Protein AF-A0A2V9IQ74-F1 (afdb_monomer)

Nearest PDB structures (foldseek):
  2dr3-assembly1_D  TM=4.786E-01  e=1.743E+00  Pyrococcus horikoshii OT3
  2dr3-assembly1_C  TM=5.377E-01  e=3.093E+00  Pyrococcus horikoshii OT3
  2dir-assembly1_A  TM=2.827E-01  e=1.743E+00  Homo sapiens
  2zts-assembly1_C-2  TM=2.267E-01  e=1.268E+00  Pyrococcus horikoshii
  3h4r-assembly1_A  TM=2.337E-01  e=3.093E+00  Esch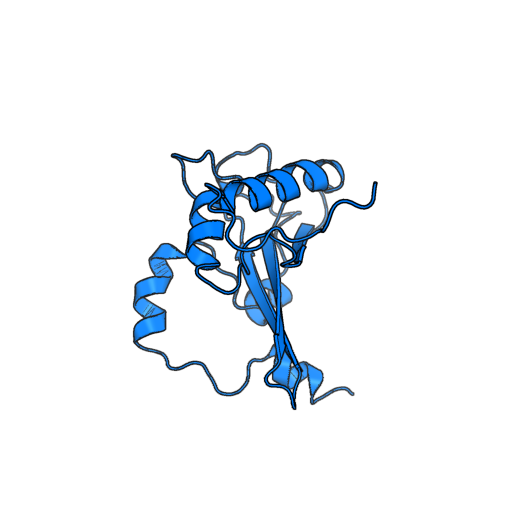erichia coli K-12

pLDDT: mean 78.67, std 19.48, range [34.78, 97.94]

Radius of gyration: 16.84 Å; Cα contacts (8 Å, |Δi|>4): 211; chains: 1; bounding box: 50×41×44 Å

Solvent-accessible surface area (backbone atoms only — not comparable to full-atom values): 8975 Å² total; per-residue (Å²): 137,86,79,72,95,70,69,86,90,70,89,70,97,74,60,69,24,57,54,53,42,50,52,49,66,68,50,51,86,72,54,50,73,77,40,59,27,76,47,76,47,70,63,80,52,101,58,67,44,88,63,61,43,58,57,35,48,34,42,20,32,64,28,72,94,66,63,8,47,49,75,37,76,90,45,20,37,37,10,28,44,31,46,31,47,76,50,70,82,89,84,55,79,44,83,47,66,48,32,38,38,30,90,56,27,39,86,46,2,33,61,55,66,68,61,37,60,59,46,65,46,34,75,52,62,76,73,47,60,73,53,60,79,74,49,76,80,72,94,67,49,70,57,59,50,52,70,72,62,60,130

Mean predicted aligned error: 11.18 Å

Sequence (151 aa):
MRQEKYLAFEGRAVAPWKAIQFAVDKAYKKFATDIPNLLIVADDLFLPLRYDTAIHAEEALYETRNNGCFIDARYANLGGVGVFWIENDGRQIWYEIRLFLNPHALRSTMLPDDIRLGFHGQENPSADRNSTRAAGYPAETPFQRWLREGV

Secondary structure (DSSP, 8-state):
----S--TT------HHHHHHHHHHHHHTT--SSS--EEEEES-SSS-TTTTHHHHHIIIII-GGGT-GGGSGGGTT--EEEEEEEEE-SS-EEEEEEEEE-TT--TTTSPPHHHHHHTT-BS-TTTGGGTTTTSPPPSS-HHHHHHHT--

Foldseek 3Di:
DDDDPDDPPDDDPDLLLVVVLVQLVVCQVVFDQQAAAEAEDEQPDPDRCVPVVLVSLCLNAPDPVNPHVLVDLSSQLYQWYKYWYWDDPPPDIDIAIAIEGRPNHDPSHHDDPCVCVQRVYDPHSVVCVVVPVPDDDPPAGSVNVCVVPPD

Structure (mmCIF, N/CA/C/O backbone):
data_AF-A0A2V9IQ74-F1
#
_entry.id   AF-A0A2V9IQ74-F1
#
loop_
_atom_site.group_PDB
_atom_site.id
_atom_site.type_symbol
_atom_site.label_atom_id
_atom_site.label_alt_id
_atom_site.label_comp_id
_atom_site.label_asym_id
_atom_site.label_entity_id
_atom_site.label_seq_id
_atom_site.pdbx_PDB_ins_code
_atom_site.Cartn_x
_atom_site.Cartn_y
_atom_site.Cartn_z
_atom_site.occupancy
_atom_site.B_iso_or_equiv
_atom_site.auth_seq_id
_atom_site.auth_comp_id
_atom_site.auth_asym_id
_atom_site.auth_atom_id
_atom_site.pdbx_PDB_model_num
ATOM 1 N N . MET A 1 1 ? 29.209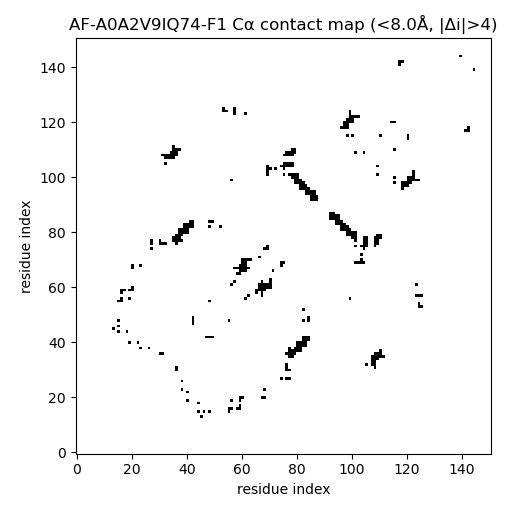 21.428 -9.234 1.00 37.78 1 MET A N 1
ATOM 2 C CA . MET A 1 1 ? 29.330 20.122 -9.919 1.00 37.78 1 MET A CA 1
ATOM 3 C C . MET A 1 1 ? 27.940 19.523 -10.037 1.00 37.78 1 MET A C 1
ATOM 5 O O . MET A 1 1 ? 27.232 19.493 -9.040 1.00 37.78 1 MET A O 1
ATOM 9 N N . ARG A 1 2 ? 27.519 19.143 -11.247 1.00 44.44 2 ARG A N 1
ATOM 10 C CA . ARG A 1 2 ? 26.218 18.516 -11.516 1.00 44.44 2 ARG A CA 1
ATOM 11 C C . ARG A 1 2 ? 26.437 17.007 -11.409 1.00 44.44 2 ARG A C 1
ATOM 13 O O . ARG A 1 2 ? 27.180 16.461 -12.212 1.00 44.44 2 ARG A O 1
ATOM 20 N N . GLN A 1 3 ? 25.896 16.372 -10.375 1.00 50.50 3 GLN A N 1
ATOM 21 C CA . GLN A 1 3 ? 25.993 14.923 -10.209 1.00 50.50 3 GLN A CA 1
ATOM 22 C C . GLN A 1 3 ? 24.992 14.271 -11.169 1.00 50.50 3 GLN A C 1
ATOM 24 O O . GLN A 1 3 ? 23.810 14.616 -11.152 1.00 50.50 3 GLN A O 1
ATOM 29 N N . GLU A 1 4 ? 25.465 13.399 -12.057 1.00 51.88 4 GLU A N 1
ATOM 30 C CA . GLU A 1 4 ? 24.591 12.656 -12.967 1.00 51.88 4 GLU A CA 1
ATOM 31 C C . GLU A 1 4 ? 23.684 11.722 -12.153 1.00 51.88 4 GLU A C 1
ATOM 33 O O . GLU A 1 4 ? 24.150 11.012 -11.263 1.00 51.88 4 GLU A O 1
ATOM 38 N N . LYS A 1 5 ? 22.370 11.747 -12.432 1.00 48.47 5 LYS A N 1
ATOM 39 C CA . LYS A 1 5 ? 21.358 10.958 -11.699 1.00 48.47 5 LYS A CA 1
ATOM 40 C C . LYS A 1 5 ? 21.572 9.442 -11.867 1.00 48.47 5 LYS A C 1
ATOM 42 O O . LYS A 1 5 ? 21.132 8.676 -11.016 1.00 48.47 5 LYS A O 1
ATOM 47 N N . TYR A 1 6 ? 22.266 9.024 -12.928 1.00 47.59 6 TYR A N 1
ATOM 48 C CA . TYR A 1 6 ? 22.490 7.625 -13.281 1.00 47.59 6 TYR A CA 1
ATOM 49 C C . TYR A 1 6 ? 23.963 7.407 -13.645 1.00 47.59 6 TYR A C 1
ATOM 51 O O . TYR A 1 6 ? 24.416 7.863 -14.691 1.00 47.59 6 TYR A O 1
ATOM 59 N N . LEU A 1 7 ? 24.708 6.710 -12.784 1.00 52.16 7 LEU A N 1
ATOM 60 C CA . LEU A 1 7 ? 26.028 6.177 -13.118 1.00 52.16 7 LEU A CA 1
ATOM 61 C C . LEU A 1 7 ? 25.831 4.906 -13.949 1.00 52.16 7 LEU A C 1
ATOM 63 O O . LEU A 1 7 ? 25.234 3.935 -13.480 1.00 52.16 7 LEU A O 1
ATOM 67 N N . ALA A 1 8 ? 26.306 4.909 -15.194 1.00 43.56 8 ALA A N 1
ATOM 68 C CA . ALA A 1 8 ? 26.301 3.706 -16.017 1.00 43.56 8 ALA A CA 1
ATOM 69 C C . ALA A 1 8 ? 27.138 2.603 -15.337 1.00 43.56 8 ALA A C 1
ATOM 71 O O . ALA A 1 8 ? 28.256 2.863 -14.896 1.00 43.56 8 ALA A O 1
ATOM 72 N N . PHE A 1 9 ? 26.602 1.378 -15.280 1.00 48.88 9 PHE A N 1
ATOM 73 C CA . PHE A 1 9 ? 27.260 0.175 -14.737 1.00 48.88 9 PHE A CA 1
ATOM 74 C C . PHE A 1 9 ? 27.542 0.159 -13.224 1.00 48.88 9 PHE A C 1
ATOM 76 O O . PHE A 1 9 ? 28.439 -0.548 -12.764 1.00 48.88 9 PHE A O 1
ATOM 83 N N . GLU A 1 10 ? 26.755 0.871 -12.418 1.00 47.56 10 GLU A N 1
ATOM 84 C CA . GLU A 1 10 ? 26.857 0.754 -10.963 1.00 47.56 10 GLU A CA 1
ATOM 85 C C . GLU A 1 10 ? 26.103 -0.485 -10.441 1.00 47.56 10 GLU A C 1
ATOM 87 O O . GLU A 1 10 ? 24.873 -0.525 -10.402 1.00 47.56 10 GLU A O 1
ATOM 92 N N . GLY A 1 11 ? 26.841 -1.514 -10.017 1.00 46.97 11 GLY A N 1
ATOM 93 C CA . GLY A 1 11 ? 26.283 -2.634 -9.259 1.00 46.97 11 GLY A CA 1
ATOM 94 C C . GLY A 1 11 ? 26.048 -2.220 -7.808 1.00 46.97 11 GLY A C 1
ATOM 95 O O . GLY A 1 11 ? 26.998 -2.119 -7.034 1.00 46.97 11 GLY A O 1
ATOM 96 N N . ARG A 1 12 ? 24.792 -1.979 -7.423 1.00 54.25 12 ARG A N 1
ATOM 97 C CA . ARG A 1 12 ? 24.409 -1.705 -6.030 1.00 54.25 12 ARG A CA 1
ATOM 98 C C . ARG A 1 12 ? 23.621 -2.873 -5.457 1.00 54.25 12 ARG A C 1
ATOM 100 O O . ARG A 1 12 ? 22.683 -3.356 -6.085 1.00 54.25 12 ARG A O 1
ATOM 107 N N . ALA A 1 13 ? 23.948 -3.266 -4.228 1.00 52.69 13 ALA A N 1
ATOM 108 C CA . ALA A 1 13 ? 23.039 -4.064 -3.415 1.00 52.69 13 ALA A CA 1
ATOM 109 C C . ALA A 1 13 ? 21.853 -3.170 -3.029 1.00 52.69 13 ALA A C 1
ATOM 111 O O . ALA A 1 13 ? 21.920 -2.389 -2.080 1.00 52.69 13 ALA A O 1
ATOM 112 N N . VAL A 1 14 ? 20.794 -3.225 -3.827 1.00 60.97 14 VAL A N 1
ATOM 113 C CA . VAL A 1 14 ? 19.538 -2.534 -3.553 1.00 60.97 14 VAL A CA 1
ATOM 114 C C . VAL A 1 14 ? 18.614 -3.472 -2.790 1.00 60.97 14 VAL A C 1
ATOM 116 O O . VAL A 1 14 ? 18.540 -4.661 -3.081 1.00 60.97 14 VAL A O 1
ATOM 119 N N . ALA A 1 15 ? 17.914 -2.929 -1.797 1.00 71.94 15 ALA A N 1
ATOM 120 C CA . ALA A 1 15 ? 16.881 -3.629 -1.043 1.00 71.94 15 ALA A CA 1
ATOM 121 C C . ALA A 1 15 ? 15.540 -2.926 -1.307 1.00 71.94 15 ALA A C 1
ATOM 123 O O . ALA A 1 15 ? 15.159 -2.056 -0.519 1.00 71.94 15 ALA A O 1
ATOM 124 N N . PRO A 1 16 ? 14.846 -3.226 -2.424 1.00 78.44 16 PRO A N 1
ATOM 125 C CA . PRO A 1 16 ? 13.603 -2.543 -2.791 1.00 78.44 16 PRO A CA 1
ATOM 126 C C . PRO A 1 16 ? 12.531 -2.631 -1.698 1.00 78.44 16 PRO A C 1
ATOM 128 O O . PRO A 1 16 ? 11.826 -1.656 -1.444 1.00 78.44 16 PRO A O 1
ATOM 131 N N . TRP A 1 17 ? 12.493 -3.743 -0.958 1.00 85.75 17 TRP A N 1
ATOM 132 C CA . TRP A 1 17 ? 11.614 -3.915 0.196 1.00 85.75 17 TRP A CA 1
ATOM 133 C C . TRP A 1 17 ? 11.827 -2.849 1.288 1.00 85.75 17 TRP A C 1
ATOM 135 O O . TRP A 1 17 ? 10.859 -2.331 1.843 1.00 85.75 17 TRP A O 1
ATOM 145 N N . LYS A 1 18 ? 13.074 -2.420 1.544 1.00 88.69 18 LYS A N 1
ATOM 146 C CA . LYS A 1 18 ? 13.368 -1.344 2.512 1.00 88.69 18 LYS A CA 1
ATOM 147 C C . LYS A 1 18 ? 12.816 0.003 2.067 1.00 88.69 18 LYS A C 1
ATOM 149 O O . LYS A 1 18 ? 12.465 0.824 2.908 1.00 88.69 18 LYS A O 1
ATOM 154 N N . ALA A 1 19 ? 12.756 0.258 0.761 1.00 86.31 19 ALA A N 1
ATOM 155 C CA . ALA A 1 19 ? 12.193 1.500 0.246 1.00 86.31 19 ALA A CA 1
ATOM 156 C C . ALA A 1 19 ? 10.672 1.551 0.452 1.00 86.31 19 ALA A C 1
ATOM 158 O O . ALA A 1 19 ? 10.148 2.600 0.827 1.00 86.31 19 ALA A O 1
ATOM 159 N N . ILE A 1 20 ? 9.983 0.414 0.290 1.00 90.19 20 ILE A N 1
ATOM 160 C CA . ILE A 1 20 ? 8.558 0.283 0.625 1.00 90.19 20 ILE A CA 1
ATOM 161 C C . ILE A 1 20 ? 8.349 0.533 2.124 1.00 90.19 20 ILE A C 1
ATOM 163 O O . ILE A 1 20 ? 7.536 1.381 2.486 1.00 90.19 20 ILE A O 1
ATOM 167 N N . GLN A 1 21 ? 9.127 -0.118 2.996 1.00 93.69 21 GLN A N 1
ATOM 168 C CA . GLN A 1 21 ? 9.047 0.100 4.448 1.00 93.69 21 GLN A CA 1
ATOM 169 C C . GLN A 1 21 ? 9.303 1.562 4.833 1.00 93.69 21 GLN A C 1
ATOM 171 O O . GLN A 1 21 ? 8.548 2.148 5.605 1.00 93.69 21 GLN A O 1
ATOM 176 N N . PHE A 1 22 ? 10.314 2.195 4.234 1.00 91.62 22 PHE A N 1
ATOM 177 C CA . PHE A 1 22 ? 10.596 3.613 4.449 1.00 91.62 22 PHE A CA 1
ATOM 178 C C . PHE A 1 22 ? 9.424 4.512 4.029 1.00 91.62 22 PHE A C 1
ATOM 180 O O . PHE A 1 22 ? 9.096 5.477 4.726 1.00 91.62 22 PHE A O 1
ATOM 187 N N . ALA A 1 23 ? 8.783 4.215 2.895 1.00 92.12 23 ALA A N 1
ATOM 188 C CA . ALA A 1 23 ? 7.607 4.949 2.442 1.00 92.12 23 ALA A CA 1
ATOM 189 C C . ALA A 1 23 ? 6.440 4.796 3.429 1.00 92.12 23 ALA A C 1
ATOM 191 O O . ALA A 1 23 ? 5.811 5.800 3.775 1.00 92.12 23 ALA A O 1
ATOM 192 N N . VAL A 1 24 ? 6.207 3.575 3.927 1.00 95.19 24 VAL A N 1
ATOM 193 C CA . VAL A 1 24 ? 5.214 3.291 4.971 1.00 95.19 24 VAL A CA 1
ATOM 194 C C . VAL A 1 24 ? 5.509 4.117 6.220 1.00 95.19 24 VAL A C 1
ATOM 196 O O . VAL A 1 24 ? 4.665 4.916 6.616 1.00 95.19 24 VAL A O 1
ATOM 199 N N . ASP A 1 25 ? 6.715 4.030 6.781 1.00 94.94 25 ASP A N 1
ATOM 200 C CA . ASP A 1 25 ? 7.115 4.766 7.989 1.00 94.94 25 ASP A CA 1
ATOM 201 C C . ASP A 1 25 ? 6.927 6.277 7.865 1.00 94.94 25 ASP A C 1
ATOM 203 O O . ASP A 1 25 ? 6.444 6.957 8.780 1.00 94.94 25 ASP A O 1
ATOM 207 N N . LYS A 1 26 ? 7.314 6.828 6.714 1.00 93.69 26 LYS A N 1
ATOM 208 C CA . LYS A 1 26 ? 7.217 8.261 6.447 1.00 93.69 26 LYS A CA 1
ATOM 209 C C . LYS A 1 26 ? 5.764 8.716 6.323 1.00 93.69 26 LYS A C 1
ATOM 211 O O . LYS A 1 26 ? 5.428 9.803 6.799 1.00 93.69 26 LYS A O 1
ATOM 216 N N . ALA A 1 27 ? 4.922 7.922 5.665 1.00 94.44 27 ALA A N 1
ATOM 217 C CA . ALA A 1 27 ? 3.512 8.233 5.471 1.00 94.44 27 ALA A CA 1
ATOM 218 C C . ALA A 1 27 ? 2.686 8.005 6.741 1.00 94.44 27 ALA A C 1
ATOM 220 O O . ALA A 1 27 ? 1.748 8.760 6.990 1.00 94.44 27 ALA A O 1
ATOM 221 N N . TYR A 1 28 ? 3.072 7.032 7.571 1.00 95.88 28 TYR A N 1
ATOM 222 C CA . TYR A 1 28 ? 2.248 6.525 8.665 1.00 95.88 28 TYR A CA 1
ATOM 223 C C . TYR A 1 28 ? 1.777 7.600 9.644 1.00 95.88 28 TYR A C 1
ATOM 225 O O . TYR A 1 28 ? 0.634 7.596 10.089 1.00 95.88 28 TYR A O 1
ATOM 233 N N . LYS A 1 29 ? 2.630 8.593 9.913 1.00 93.62 29 LYS A N 1
ATOM 234 C CA . LYS A 1 29 ? 2.335 9.723 10.811 1.00 93.62 29 LYS A CA 1
ATOM 235 C C . LYS A 1 29 ? 1.143 10.583 10.368 1.00 93.62 29 LYS A C 1
ATOM 237 O O . LYS A 1 29 ? 0.720 11.451 11.122 1.00 93.62 29 LYS A O 1
ATOM 242 N N . LYS A 1 30 ? 0.657 10.396 9.140 1.00 94.00 30 LYS A N 1
ATOM 243 C CA . LYS A 1 30 ? -0.462 11.137 8.552 1.00 94.00 30 LYS A CA 1
ATOM 244 C C . LYS A 1 30 ? -1.768 10.346 8.555 1.00 94.00 30 LYS A C 1
ATOM 246 O O . LYS A 1 30 ? -2.797 10.926 8.230 1.00 94.00 30 LYS A O 1
ATOM 251 N N . PHE A 1 31 ? -1.731 9.051 8.870 1.00 96.31 31 PHE A N 1
ATOM 252 C CA . PHE A 1 31 ? -2.920 8.208 8.841 1.00 96.31 31 PHE A CA 1
ATOM 253 C C . PHE A 1 31 ? -3.750 8.399 10.101 1.00 96.31 31 PHE A C 1
ATOM 255 O O . PHE A 1 31 ? -3.251 8.298 11.225 1.00 96.31 31 PHE A O 1
ATOM 262 N N . ALA A 1 32 ? -5.029 8.677 9.886 1.00 94.19 32 ALA A N 1
ATOM 263 C CA . ALA A 1 32 ? -6.007 8.779 10.950 1.00 94.19 32 ALA A CA 1
ATOM 264 C C . ALA A 1 32 ? -6.496 7.381 11.365 1.00 94.19 32 ALA A C 1
ATOM 266 O O . ALA A 1 32 ? -6.313 6.400 10.649 1.00 94.19 32 ALA A O 1
ATOM 267 N N . THR A 1 33 ? -7.074 7.268 12.557 1.00 95.69 33 THR A N 1
ATOM 268 C CA . THR A 1 33 ? -7.477 5.971 13.142 1.00 95.69 33 THR A CA 1
ATOM 269 C C . THR A 1 33 ? -8.925 5.596 12.825 1.00 95.69 33 THR A C 1
ATOM 271 O O . THR A 1 33 ? -9.350 4.474 13.094 1.00 95.69 33 THR A O 1
ATOM 274 N N . ASP A 1 34 ? -9.693 6.522 12.260 1.00 95.88 34 ASP A N 1
ATOM 275 C CA . ASP A 1 34 ? -11.147 6.470 12.121 1.00 95.88 34 ASP A CA 1
ATOM 276 C C . ASP A 1 34 ? -11.632 6.479 10.663 1.00 95.88 34 ASP A C 1
ATOM 278 O O . ASP A 1 34 ? -12.836 6.415 10.424 1.00 95.88 34 ASP A O 1
ATOM 282 N N . ILE A 1 35 ? -10.709 6.513 9.699 1.00 96.19 35 ILE A N 1
ATOM 283 C CA . ILE A 1 35 ? -11.012 6.475 8.265 1.00 96.19 35 ILE A CA 1
ATOM 284 C C . ILE A 1 35 ? -10.137 5.448 7.538 1.00 96.19 35 ILE A C 1
ATOM 286 O O . ILE A 1 35 ? -9.004 5.204 7.967 1.00 96.19 35 ILE A O 1
ATOM 290 N N . PRO A 1 36 ? -10.609 4.886 6.409 1.00 97.88 36 PRO A N 1
ATOM 291 C CA . PRO A 1 36 ? -9.791 4.044 5.547 1.00 97.88 36 PRO A CA 1
ATOM 292 C C . PRO A 1 36 ? -8.514 4.752 5.090 1.00 97.88 36 PRO A C 1
ATOM 294 O O . PRO A 1 36 ? -8.572 5.869 4.574 1.00 97.88 36 PRO A O 1
ATOM 297 N N . ASN A 1 37 ? -7.361 4.088 5.223 1.00 97.75 37 ASN A N 1
ATOM 298 C CA . ASN A 1 37 ? -6.081 4.632 4.761 1.00 97.75 37 ASN A CA 1
ATOM 299 C C . ASN A 1 37 ? -5.435 3.715 3.723 1.00 97.75 37 ASN A C 1
ATOM 301 O O . ASN A 1 37 ? -5.204 2.532 3.978 1.00 97.75 37 ASN A O 1
ATOM 305 N N . LEU A 1 38 ? -5.075 4.298 2.582 1.00 97.06 38 LEU A N 1
ATOM 306 C CA . LEU A 1 38 ? -4.336 3.656 1.499 1.00 97.06 38 LEU A CA 1
ATOM 307 C C . LEU A 1 38 ? -3.044 4.433 1.245 1.00 97.06 38 LEU A C 1
ATOM 309 O O . LE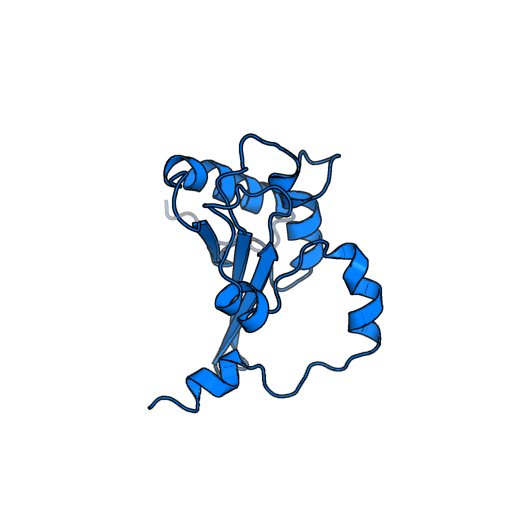U A 1 38 ? -3.078 5.645 1.030 1.00 97.06 38 LEU A O 1
ATOM 313 N N . LEU A 1 39 ? -1.909 3.736 1.226 1.00 96.31 39 LEU A N 1
ATOM 314 C CA . LEU A 1 39 ? -0.651 4.298 0.741 1.00 96.31 39 LEU A CA 1
ATOM 315 C C . LEU A 1 39 ? -0.426 3.878 -0.708 1.00 96.31 39 LEU A C 1
ATOM 317 O O . LEU A 1 39 ? -0.359 2.687 -0.980 1.00 96.31 39 LEU A O 1
ATOM 321 N N . ILE A 1 40 ? -0.225 4.833 -1.616 1.00 93.31 40 ILE A N 1
ATOM 322 C CA . ILE A 1 40 ? 0.244 4.543 -2.975 1.00 93.31 40 ILE A CA 1
ATOM 323 C C . ILE A 1 40 ? 1.738 4.850 -3.073 1.00 93.31 40 ILE A C 1
ATOM 325 O O . ILE A 1 40 ? 2.160 5.992 -2.882 1.00 93.31 40 ILE A O 1
ATOM 329 N N . VAL A 1 41 ? 2.535 3.830 -3.379 1.00 89.19 41 VAL A N 1
ATOM 330 C CA . VAL A 1 41 ? 3.953 3.951 -3.720 1.00 89.19 41 VAL A CA 1
ATOM 331 C C . VAL A 1 41 ? 4.054 4.008 -5.239 1.00 89.19 41 VAL A C 1
ATOM 333 O O . VAL A 1 41 ? 3.832 3.008 -5.918 1.00 89.19 41 VAL A O 1
ATOM 336 N N . ALA A 1 42 ? 4.365 5.188 -5.771 1.00 83.75 42 ALA A N 1
ATOM 337 C CA . ALA A 1 42 ? 4.697 5.338 -7.181 1.00 83.75 42 ALA A CA 1
ATOM 338 C C . ALA A 1 42 ? 6.119 4.813 -7.424 1.00 83.75 42 ALA A C 1
ATOM 340 O O . ALA A 1 42 ? 7.055 5.207 -6.722 1.00 83.75 42 ALA A O 1
ATOM 341 N N . ASP A 1 43 ? 6.263 3.920 -8.397 1.00 67.25 43 ASP A N 1
ATOM 342 C CA . ASP A 1 43 ? 7.523 3.290 -8.778 1.00 67.25 43 ASP A CA 1
ATOM 343 C C . ASP A 1 43 ? 8.483 4.295 -9.450 1.00 67.25 43 ASP A C 1
ATOM 345 O O . ASP A 1 43 ? 8.553 4.408 -10.669 1.00 67.25 43 ASP A O 1
ATOM 349 N N . ASP A 1 44 ? 9.206 5.065 -8.632 1.00 61.44 44 ASP A N 1
ATOM 350 C CA . ASP A 1 44 ? 10.439 5.792 -9.001 1.00 61.44 44 ASP A CA 1
ATOM 351 C C . ASP A 1 44 ? 11.640 5.193 -8.240 1.00 61.44 44 ASP A C 1
ATOM 353 O O . ASP A 1 44 ? 12.580 5.888 -7.842 1.00 61.44 44 ASP A O 1
ATOM 357 N N . LEU A 1 45 ? 11.580 3.888 -7.935 1.00 56.19 45 LEU A N 1
ATOM 358 C CA . LEU A 1 45 ? 12.671 3.193 -7.261 1.00 56.19 45 LEU A CA 1
ATOM 359 C C . LEU A 1 45 ? 13.794 2.858 -8.252 1.00 56.19 45 LEU A C 1
ATOM 361 O O . LEU A 1 45 ? 13.598 2.727 -9.455 1.00 56.19 45 LEU A O 1
ATOM 365 N N . PHE A 1 46 ? 15.017 2.726 -7.727 1.00 51.12 46 PHE A N 1
ATOM 366 C CA . PHE A 1 46 ? 16.237 2.513 -8.522 1.00 51.12 46 PHE A CA 1
ATOM 367 C C . PHE A 1 46 ? 16.195 1.234 -9.387 1.00 51.12 46 PHE A C 1
ATOM 369 O O . PHE A 1 46 ? 16.931 1.129 -10.365 1.00 51.12 46 PHE A O 1
ATOM 376 N N . LEU A 1 47 ? 15.326 0.281 -9.036 1.00 56.19 47 LEU A N 1
ATOM 377 C CA . LEU A 1 47 ? 14.883 -0.813 -9.894 1.00 56.19 47 LEU A CA 1
ATOM 378 C C . LEU A 1 47 ? 13.375 -0.656 -10.115 1.00 56.19 47 LEU A C 1
ATOM 380 O O . LEU A 1 47 ? 12.674 -0.482 -9.117 1.00 56.19 47 LEU A O 1
ATOM 384 N N . PRO A 1 48 ? 12.883 -0.768 -11.362 1.00 58.16 48 PRO A N 1
ATOM 385 C CA . PRO A 1 48 ? 11.453 -0.792 -11.634 1.00 58.16 48 PRO A CA 1
ATOM 386 C C . PRO A 1 48 ? 10.789 -1.919 -10.835 1.00 58.16 48 PRO A C 1
ATOM 388 O O . PRO A 1 48 ? 11.035 -3.098 -11.107 1.00 58.16 48 PRO A O 1
ATOM 391 N N . LEU A 1 49 ? 9.943 -1.566 -9.870 1.00 59.53 49 LEU A N 1
ATOM 392 C CA . LEU A 1 49 ? 9.141 -2.496 -9.081 1.00 59.53 49 LEU A CA 1
ATOM 393 C C . LEU A 1 49 ? 8.223 -3.356 -9.939 1.00 59.53 49 LEU A C 1
ATOM 395 O O . LEU A 1 49 ? 7.749 -4.367 -9.434 1.00 59.53 49 LEU A O 1
ATOM 399 N N . ARG A 1 50 ? 7.977 -3.016 -11.213 1.00 62.03 50 ARG A N 1
ATOM 400 C CA . ARG A 1 50 ? 7.268 -3.901 -12.159 1.00 62.03 50 ARG A CA 1
ATOM 401 C C . ARG A 1 50 ? 7.869 -5.312 -12.232 1.00 62.03 50 ARG A C 1
ATOM 403 O O . ARG A 1 50 ? 7.146 -6.277 -12.471 1.00 62.03 50 ARG A O 1
ATOM 410 N N . TYR A 1 51 ? 9.179 -5.445 -12.011 1.00 64.62 51 TYR A N 1
ATOM 411 C CA . TYR A 1 51 ? 9.836 -6.740 -11.872 1.00 64.62 51 TYR A CA 1
ATOM 412 C C . TYR A 1 51 ? 9.782 -7.150 -10.402 1.00 64.62 51 TYR A C 1
ATOM 414 O O . TYR A 1 51 ? 10.226 -6.412 -9.529 1.00 64.62 51 TYR A O 1
ATOM 422 N N . ASP A 1 52 ? 9.192 -8.314 -10.128 1.00 71.75 52 ASP A N 1
ATOM 423 C CA . ASP A 1 52 ? 9.134 -8.895 -8.785 1.00 71.75 52 ASP A CA 1
ATOM 424 C C . ASP A 1 52 ? 8.404 -8.046 -7.720 1.00 71.75 52 ASP A C 1
ATOM 426 O O . ASP A 1 52 ? 8.624 -8.231 -6.523 1.00 71.75 52 ASP A O 1
ATOM 430 N N . THR A 1 53 ? 7.445 -7.190 -8.122 1.00 76.69 53 THR A N 1
ATOM 431 C CA . THR A 1 53 ? 6.622 -6.363 -7.205 1.00 76.69 53 THR A CA 1
ATOM 432 C C . THR A 1 53 ? 6.071 -7.165 -6.035 1.00 76.69 53 THR A C 1
ATOM 434 O O . THR A 1 53 ? 6.087 -6.714 -4.896 1.00 76.69 53 THR A O 1
ATOM 437 N N . ALA A 1 54 ? 5.573 -8.369 -6.329 1.00 81.81 54 ALA A N 1
ATOM 438 C CA . ALA A 1 54 ? 4.987 -9.253 -5.334 1.00 81.81 54 ALA A CA 1
ATOM 439 C C . ALA A 1 54 ? 6.031 -9.748 -4.326 1.00 81.81 54 ALA A C 1
ATOM 441 O O . ALA A 1 54 ? 5.721 -9.820 -3.147 1.00 81.81 54 ALA A O 1
ATOM 442 N N . ILE A 1 55 ? 7.260 -10.040 -4.767 1.00 84.69 55 ILE A N 1
ATOM 443 C CA . ILE A 1 55 ? 8.348 -10.484 -3.886 1.00 84.69 55 ILE A CA 1
ATOM 444 C C . ILE A 1 55 ? 8.754 -9.336 -2.965 1.00 84.69 55 ILE A C 1
ATOM 446 O O . ILE 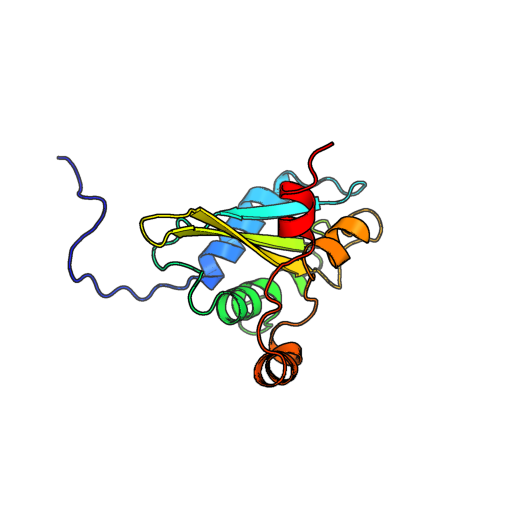A 1 55 ? 8.794 -9.506 -1.753 1.00 84.69 55 ILE A O 1
ATOM 450 N N . HIS A 1 56 ? 8.983 -8.146 -3.518 1.00 86.62 56 HIS A N 1
ATOM 451 C CA . HIS A 1 56 ? 9.408 -6.998 -2.719 1.00 86.62 56 HIS A CA 1
ATOM 452 C C . HIS A 1 56 ? 8.322 -6.505 -1.760 1.00 86.62 56 HIS A C 1
ATOM 454 O O . HIS A 1 56 ? 8.631 -6.121 -0.634 1.00 86.62 56 HIS A O 1
ATOM 460 N N . ALA A 1 57 ? 7.055 -6.531 -2.179 1.00 89.44 57 ALA A N 1
ATOM 461 C CA . ALA A 1 57 ? 5.931 -6.243 -1.298 1.00 89.44 57 ALA A CA 1
ATOM 462 C C . ALA A 1 57 ? 5.774 -7.320 -0.216 1.00 89.44 57 ALA A C 1
ATOM 464 O O . ALA A 1 57 ? 5.515 -6.985 0.935 1.00 89.44 57 ALA A O 1
ATOM 465 N N . GLU A 1 58 ? 5.979 -8.595 -0.548 1.00 90.62 58 GLU A N 1
ATOM 466 C CA . GLU A 1 58 ? 5.958 -9.689 0.424 1.00 90.62 58 GLU A CA 1
ATOM 467 C C . GLU A 1 58 ? 7.025 -9.510 1.510 1.00 90.62 58 GLU A C 1
ATOM 469 O O . GLU A 1 58 ? 6.692 -9.485 2.697 1.00 90.62 58 GLU A O 1
ATOM 474 N N . GLU A 1 59 ? 8.276 -9.286 1.104 1.00 91.06 59 GLU A N 1
ATOM 475 C CA . GLU A 1 59 ? 9.402 -9.008 2.002 1.00 91.06 59 GLU A CA 1
ATOM 476 C C . GLU A 1 59 ? 9.139 -7.769 2.875 1.00 91.06 59 GLU A C 1
ATOM 478 O O . GLU A 1 59 ? 9.404 -7.775 4.076 1.00 91.06 59 GLU A O 1
ATOM 483 N N . ALA A 1 60 ? 8.597 -6.697 2.287 1.00 92.62 60 ALA A N 1
ATOM 484 C CA . ALA A 1 60 ? 8.394 -5.425 2.977 1.00 92.62 60 ALA A CA 1
ATOM 485 C C . ALA A 1 60 ? 7.204 -5.419 3.939 1.00 92.62 60 ALA A C 1
ATOM 487 O O . ALA A 1 60 ? 7.252 -4.733 4.962 1.00 92.62 60 ALA A O 1
ATOM 488 N N . LEU A 1 61 ? 6.117 -6.106 3.584 1.00 94.81 61 LEU A N 1
ATOM 489 C CA . LEU A 1 61 ? 4.820 -5.960 4.244 1.00 94.81 61 LEU A CA 1
ATOM 490 C C . LEU A 1 61 ? 4.470 -7.172 5.107 1.00 94.81 61 LEU A C 1
ATOM 492 O O . LEU A 1 61 ? 3.930 -6.981 6.191 1.00 94.81 61 LEU A O 1
ATOM 496 N N . TYR A 1 62 ? 4.802 -8.392 4.685 1.00 94.31 62 TYR A N 1
ATOM 497 C CA . TYR A 1 62 ? 4.274 -9.613 5.308 1.00 94.31 62 TYR A CA 1
ATOM 498 C C . TYR A 1 62 ? 5.345 -10.482 5.980 1.00 94.31 62 TYR A C 1
ATOM 500 O O . TYR A 1 62 ? 5.028 -11.267 6.873 1.00 94.31 62 TYR A O 1
ATOM 508 N N . GLU A 1 63 ? 6.615 -10.372 5.585 1.00 91.88 63 GLU A N 1
ATOM 509 C CA . GLU A 1 63 ? 7.650 -11.297 6.048 1.00 91.88 63 GLU A CA 1
ATOM 510 C C . GLU A 1 63 ? 8.202 -10.962 7.445 1.00 91.88 63 GLU A C 1
ATOM 512 O O . GLU A 1 63 ? 8.712 -9.872 7.708 1.00 91.88 63 GLU A O 1
ATOM 517 N N . THR A 1 64 ? 8.217 -11.9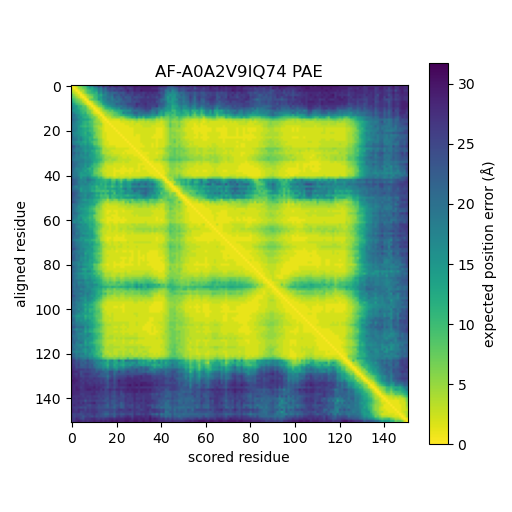50 8.346 1.00 90.31 64 THR A N 1
ATOM 518 C CA . THR A 1 64 ? 8.770 -11.788 9.703 1.00 90.31 64 THR A CA 1
ATOM 519 C C . THR A 1 64 ? 10.267 -11.500 9.724 1.00 90.31 64 THR A C 1
ATOM 521 O O . THR A 1 64 ? 10.721 -10.692 10.528 1.00 90.31 64 THR A O 1
ATOM 524 N N . ARG A 1 65 ? 11.048 -12.118 8.831 1.00 90.00 65 ARG A N 1
ATOM 525 C CA . ARG A 1 65 ? 12.514 -11.954 8.793 1.00 90.00 65 ARG A CA 1
ATOM 526 C C . ARG A 1 65 ? 12.940 -10.512 8.529 1.00 90.00 65 ARG A C 1
ATOM 528 O O . ARG A 1 65 ? 13.969 -10.081 9.040 1.00 90.00 65 ARG A O 1
ATOM 535 N N . ASN A 1 66 ? 12.132 -9.786 7.763 1.00 89.62 66 ASN A N 1
ATOM 536 C CA . ASN A 1 66 ? 12.386 -8.410 7.364 1.00 89.62 66 ASN A CA 1
ATOM 537 C C . ASN A 1 66 ? 11.578 -7.393 8.187 1.00 89.62 66 ASN A C 1
ATOM 539 O O . ASN A 1 66 ? 11.614 -6.205 7.876 1.00 89.62 66 ASN A O 1
ATOM 543 N N . ASN A 1 67 ? 10.898 -7.828 9.259 1.00 92.94 67 ASN A N 1
ATOM 544 C CA . ASN A 1 67 ? 9.980 -7.008 10.057 1.00 92.94 67 ASN A CA 1
ATOM 545 C C . ASN A 1 67 ? 8.900 -6.341 9.191 1.00 92.94 67 ASN A C 1
ATOM 547 O O . ASN A 1 67 ? 8.774 -5.116 9.175 1.00 92.94 67 ASN A O 1
ATOM 551 N N . GLY A 1 68 ? 8.155 -7.157 8.442 1.00 94.44 68 GLY A N 1
ATOM 552 C CA . GLY A 1 68 ? 7.095 -6.695 7.556 1.00 94.44 68 GLY A CA 1
ATOM 553 C C . GLY A 1 68 ? 6.130 -5.720 8.240 1.00 94.44 68 GLY A C 1
ATOM 554 O O . GLY A 1 68 ? 5.721 -5.932 9.381 1.00 94.44 68 GLY A O 1
ATOM 555 N N . CYS A 1 69 ? 5.748 -4.639 7.562 1.00 96.25 69 CYS A N 1
ATOM 556 C CA . CYS A 1 69 ? 4.917 -3.608 8.190 1.00 96.25 69 CYS A CA 1
ATOM 557 C C . CYS A 1 69 ? 3.555 -4.139 8.671 1.00 96.25 69 CYS A C 1
ATOM 559 O O . CYS A 1 69 ? 3.076 -3.727 9.719 1.00 96.25 69 CYS A O 1
ATOM 561 N N . PHE A 1 70 ? 2.915 -5.057 7.948 1.00 96.31 70 PHE A N 1
ATOM 562 C CA . PHE A 1 70 ? 1.573 -5.531 8.295 1.00 96.31 70 PHE A CA 1
ATOM 563 C C . PHE A 1 70 ? 1.553 -6.531 9.450 1.00 96.31 70 PHE A C 1
ATOM 565 O O . PHE A 1 70 ? 0.506 -6.706 10.060 1.00 96.31 70 PHE A O 1
ATOM 572 N N . ILE A 1 71 ? 2.686 -7.142 9.807 1.00 94.12 71 ILE A N 1
ATOM 573 C CA . ILE A 1 71 ? 2.759 -8.025 10.984 1.00 94.12 71 ILE A CA 1
ATOM 574 C C . ILE A 1 71 ? 2.983 -7.258 12.295 1.00 94.12 71 ILE A C 1
ATOM 576 O O . ILE A 1 71 ? 2.926 -7.847 13.374 1.00 94.12 71 ILE A O 1
ATOM 580 N N . ASP A 1 72 ? 3.245 -5.953 12.221 1.00 94.81 72 ASP A N 1
ATOM 581 C CA . ASP A 1 72 ? 3.468 -5.097 13.378 1.00 94.81 72 ASP A CA 1
ATOM 582 C C . ASP A 1 72 ? 2.224 -4.242 13.660 1.00 94.81 72 ASP A C 1
ATOM 584 O O . ASP A 1 72 ? 1.782 -3.432 12.842 1.00 94.81 72 ASP A O 1
ATOM 588 N N . ALA A 1 73 ? 1.673 -4.394 14.868 1.00 94.25 73 ALA A N 1
ATOM 589 C CA . ALA A 1 73 ? 0.478 -3.686 15.324 1.00 94.25 73 ALA A CA 1
ATOM 590 C C . ALA A 1 73 ? 0.617 -2.155 15.267 1.00 94.25 73 ALA A C 1
ATOM 592 O O . ALA A 1 73 ? -0.389 -1.446 15.191 1.00 94.25 73 ALA A O 1
ATOM 593 N N . ARG A 1 74 ? 1.851 -1.628 15.261 1.00 95.31 74 ARG A N 1
ATOM 594 C CA . ARG A 1 74 ? 2.111 -0.197 15.077 1.00 95.31 74 ARG A CA 1
ATOM 595 C C . ARG A 1 74 ? 1.575 0.334 13.759 1.00 95.31 74 ARG A C 1
ATOM 597 O O . ARG A 1 74 ? 1.340 1.534 13.724 1.00 95.31 74 ARG A O 1
ATOM 604 N N . TYR A 1 75 ? 1.355 -0.506 12.740 1.00 97.06 75 TYR A N 1
ATOM 605 C CA . TYR A 1 75 ? 0.835 -0.109 11.427 1.00 97.06 75 TYR A CA 1
ATOM 606 C C . TYR A 1 75 ? -0.655 -0.421 11.212 1.00 97.06 75 TYR A C 1
ATOM 608 O O . TYR A 1 75 ? -1.143 -0.346 10.084 1.00 97.06 75 TYR A O 1
ATOM 616 N N . ALA A 1 76 ? -1.410 -0.729 12.271 1.00 96.94 76 ALA A N 1
ATOM 617 C CA . ALA A 1 76 ? -2.828 -1.088 12.166 1.00 96.94 76 ALA A CA 1
ATOM 618 C C . ALA A 1 76 ? -3.725 0.025 11.578 1.00 96.94 76 ALA A C 1
ATOM 620 O O . ALA A 1 76 ? -4.834 -0.251 11.119 1.00 96.94 76 ALA A O 1
ATOM 621 N N . ASN A 1 77 ? -3.266 1.281 11.524 1.00 97.81 77 ASN A N 1
ATOM 622 C CA . ASN A 1 77 ? -4.026 2.357 10.883 1.00 97.81 77 ASN A CA 1
ATOM 623 C C . ASN A 1 77 ? -3.945 2.324 9.351 1.00 97.81 77 ASN A C 1
ATOM 625 O O . ASN A 1 77 ? -4.613 3.117 8.704 1.00 97.81 77 ASN A O 1
ATOM 629 N N . LEU A 1 78 ? -3.138 1.450 8.753 1.00 97.94 78 LEU A N 1
ATOM 630 C CA . LEU A 1 78 ? -2.977 1.354 7.306 1.00 97.94 78 LEU A CA 1
ATOM 631 C C . LEU A 1 78 ? -3.785 0.173 6.762 1.00 97.94 78 LEU A C 1
ATOM 633 O O . LEU A 1 78 ? -3.473 -0.968 7.086 1.00 97.94 78 LEU A O 1
ATOM 637 N N . GLY A 1 79 ? -4.786 0.441 5.920 1.00 97.44 79 GLY A N 1
ATOM 638 C CA . GLY A 1 79 ? -5.640 -0.585 5.311 1.00 97.44 79 GLY A CA 1
ATOM 639 C C . GLY A 1 79 ? -4.970 -1.351 4.169 1.00 97.44 79 GLY A C 1
ATOM 640 O O . GLY A 1 79 ? -5.280 -2.519 3.937 1.00 97.44 79 GLY A O 1
ATOM 641 N N . GLY A 1 80 ? -4.026 -0.724 3.467 1.00 97.31 80 GLY A N 1
ATOM 642 C CA . GLY A 1 80 ? -3.248 -1.383 2.424 1.00 97.31 80 GLY A CA 1
ATOM 643 C C . GLY A 1 80 ? -2.207 -0.481 1.768 1.00 97.31 80 GLY A C 1
ATOM 644 O O . GLY A 1 80 ? -2.173 0.733 1.989 1.00 97.31 80 GLY A O 1
ATOM 645 N N . VAL A 1 81 ? -1.357 -1.091 0.945 1.00 96.31 81 VAL A N 1
ATOM 646 C CA . VAL A 1 81 ? -0.344 -0.423 0.124 1.00 96.31 81 VAL A CA 1
ATOM 647 C C . VAL A 1 81 ? -0.585 -0.779 -1.339 1.00 96.31 81 VAL A C 1
ATOM 649 O O . VAL A 1 81 ? -0.579 -1.949 -1.706 1.00 96.31 81 VAL A O 1
ATOM 652 N N . GLY A 1 82 ? -0.785 0.229 -2.181 1.00 93.94 82 GLY A N 1
ATOM 653 C CA . GLY A 1 82 ? -0.784 0.095 -3.631 1.00 93.94 82 GLY A CA 1
ATOM 654 C C . GLY A 1 82 ? 0.595 0.411 -4.198 1.00 93.94 82 GLY A C 1
ATOM 655 O O . GLY A 1 82 ? 1.165 1.450 -3.873 1.00 93.94 82 GLY A O 1
ATOM 656 N N . VAL A 1 83 ? 1.132 -0.449 -5.056 1.00 90.81 83 VAL A N 1
ATOM 657 C CA . VAL A 1 83 ? 2.327 -0.145 -5.855 1.00 90.81 83 VAL A CA 1
ATOM 658 C C . VAL A 1 83 ? 1.873 0.209 -7.258 1.00 90.81 83 VAL A C 1
ATOM 660 O O . VAL A 1 83 ? 1.249 -0.622 -7.910 1.00 90.81 83 VAL A O 1
ATOM 663 N N . PHE A 1 84 ? 2.162 1.432 -7.695 1.00 88.62 84 PHE A N 1
ATOM 664 C CA . PHE A 1 84 ? 1.701 1.997 -8.961 1.00 88.62 84 PHE A CA 1
ATOM 665 C C . PHE A 1 84 ? 2.866 2.214 -9.926 1.00 88.62 84 PHE A C 1
ATOM 667 O O . PHE A 1 84 ? 3.885 2.788 -9.536 1.00 88.62 84 PHE A O 1
ATOM 674 N N . TRP A 1 85 ? 2.692 1.827 -11.188 1.00 85.19 85 TRP A N 1
ATOM 675 C CA . TRP A 1 85 ? 3.654 2.092 -12.256 1.00 85.19 85 TRP A CA 1
ATOM 676 C C . TRP A 1 85 ? 2.954 2.373 -13.590 1.00 85.19 85 TRP A C 1
ATOM 678 O O . TRP A 1 85 ? 1.752 2.164 -13.756 1.00 85.19 85 TRP A O 1
ATOM 688 N N . ILE A 1 86 ? 3.726 2.900 -14.539 1.00 83.56 86 ILE A N 1
ATOM 689 C CA . ILE A 1 86 ? 3.264 3.232 -15.886 1.00 83.56 86 ILE A CA 1
ATOM 690 C C . ILE A 1 86 ? 4.015 2.340 -16.871 1.00 83.56 86 ILE A C 1
ATOM 692 O O . ILE A 1 86 ? 5.245 2.349 -16.896 1.00 83.56 86 ILE A O 1
ATOM 696 N N . GLU A 1 87 ? 3.282 1.603 -17.698 1.00 81.56 87 GLU A N 1
ATOM 697 C CA . GLU A 1 87 ? 3.835 0.864 -18.833 1.00 81.56 87 GLU A CA 1
ATOM 698 C C . GLU A 1 87 ? 3.637 1.662 -20.122 1.00 81.56 87 GLU A C 1
ATOM 700 O O . GLU A 1 87 ? 2.643 2.369 -20.298 1.00 81.56 87 GLU A O 1
ATOM 705 N N . ASN A 1 88 ? 4.590 1.553 -21.044 1.00 81.75 88 ASN A N 1
ATOM 706 C CA . ASN A 1 88 ? 4.528 2.223 -22.338 1.00 81.75 88 ASN A CA 1
ATOM 707 C C . ASN A 1 88 ? 5.241 1.375 -23.398 1.00 81.75 88 ASN A C 1
ATOM 709 O O . ASN A 1 88 ? 6.385 0.970 -23.194 1.00 81.75 88 ASN A O 1
ATOM 713 N N . ASP A 1 89 ? 4.582 1.130 -24.530 1.00 84.44 89 ASP A N 1
ATOM 714 C CA . ASP A 1 89 ? 5.138 0.386 -25.673 1.00 84.44 89 ASP A CA 1
ATOM 715 C C . ASP A 1 89 ? 5.609 1.298 -26.831 1.00 84.44 89 ASP A C 1
ATOM 717 O O . ASP A 1 89 ? 5.952 0.834 -27.919 1.00 84.44 89 ASP A O 1
ATOM 721 N N . GLY A 1 90 ? 5.621 2.613 -26.602 1.00 82.94 90 GLY A N 1
ATOM 722 C CA . GLY A 1 90 ? 5.922 3.660 -27.578 1.00 82.94 90 GLY A CA 1
ATOM 723 C C . GLY A 1 90 ? 4.702 4.158 -28.360 1.00 82.94 90 GLY A C 1
ATOM 724 O O . GLY A 1 90 ? 4.816 5.151 -29.079 1.00 82.94 90 GLY A O 1
ATOM 725 N N . ARG A 1 91 ? 3.542 3.503 -28.233 1.00 86.31 91 ARG A N 1
ATOM 726 C CA . ARG A 1 91 ? 2.285 3.865 -28.912 1.00 86.31 91 ARG A CA 1
ATOM 727 C C . ARG A 1 91 ? 1.136 4.081 -27.935 1.00 86.31 91 ARG A C 1
ATOM 729 O O . ARG A 1 91 ? 0.265 4.905 -28.207 1.00 86.31 91 ARG A O 1
ATOM 736 N N . GLN A 1 92 ? 1.126 3.350 -26.829 1.00 84.88 92 GLN A N 1
ATOM 737 C CA . GLN A 1 92 ? 0.086 3.370 -25.810 1.00 84.88 92 GLN A CA 1
ATOM 738 C C . GLN A 1 92 ? 0.702 3.385 -24.412 1.00 84.88 92 GLN A C 1
ATOM 740 O O . GLN A 1 92 ? 1.787 2.854 -24.180 1.00 84.88 92 GLN A O 1
ATOM 745 N N . ILE A 1 93 ? -0.014 4.029 -23.490 1.00 84.56 93 ILE A N 1
ATOM 746 C CA . ILE A 1 93 ? 0.351 4.144 -22.080 1.00 84.56 93 ILE A CA 1
ATOM 747 C C . ILE A 1 93 ? -0.688 3.381 -21.263 1.00 84.56 93 ILE A C 1
ATOM 749 O O . ILE A 1 93 ? -1.888 3.585 -21.446 1.00 84.56 93 ILE A O 1
ATOM 753 N N . TRP A 1 94 ? -0.213 2.549 -20.343 1.00 85.62 94 TRP A N 1
ATOM 754 C CA . TRP A 1 94 ? -1.033 1.762 -19.429 1.00 85.62 94 TRP A CA 1
ATOM 755 C C . TRP A 1 94 ? -0.665 2.115 -17.995 1.00 85.62 94 TRP A C 1
ATOM 757 O O . TRP A 1 94 ? 0.509 2.298 -17.669 1.00 85.62 94 TRP A O 1
ATOM 767 N N . TYR A 1 95 ? -1.676 2.211 -17.143 1.00 85.19 95 TYR A N 1
ATOM 768 C CA . TYR A 1 95 ? -1.512 2.476 -15.723 1.00 85.19 95 TYR A CA 1
ATOM 769 C C . TYR A 1 95 ? -1.774 1.192 -14.961 1.00 85.19 95 TYR A C 1
ATOM 771 O O . TYR A 1 95 ? -2.856 0.619 -15.077 1.00 85.19 95 TYR A O 1
ATOM 779 N N . GLU A 1 96 ? -0.795 0.768 -14.178 1.00 85.75 96 GLU A N 1
ATOM 780 C CA . GLU A 1 96 ? -0.860 -0.473 -13.428 1.00 85.75 96 GLU A CA 1
ATOM 781 C C . GLU A 1 96 ? -0.756 -0.190 -11.937 1.00 85.75 96 GLU A C 1
ATOM 783 O O . GLU A 1 96 ? -0.012 0.686 -11.487 1.00 85.75 96 GLU A O 1
ATOM 788 N N . ILE A 1 97 ? -1.520 -0.950 -11.159 1.00 89.12 97 ILE A N 1
ATOM 789 C CA . ILE A 1 97 ? -1.456 -0.920 -9.706 1.00 89.12 97 ILE A CA 1
ATOM 790 C C . ILE A 1 97 ? -1.651 -2.324 -9.150 1.00 89.12 97 ILE A C 1
ATOM 792 O O . ILE A 1 97 ? -2.565 -3.048 -9.542 1.00 89.12 97 ILE A O 1
ATOM 796 N N . ARG A 1 98 ? -0.808 -2.700 -8.189 1.00 91.12 98 ARG A N 1
ATOM 797 C CA . ARG A 1 98 ? -1.022 -3.882 -7.348 1.00 91.12 98 ARG A CA 1
ATOM 798 C C . ARG A 1 98 ? -1.333 -3.459 -5.934 1.00 91.12 98 ARG A C 1
ATOM 800 O O . ARG A 1 98 ? -0.553 -2.722 -5.334 1.00 91.12 98 ARG A O 1
ATOM 807 N N . LEU A 1 99 ? -2.463 -3.931 -5.419 1.00 94.50 99 LEU A N 1
ATOM 808 C CA . LEU A 1 99 ? -2.938 -3.609 -4.084 1.00 94.50 99 LEU A CA 1
ATOM 809 C C . LEU A 1 99 ? -2.632 -4.749 -3.108 1.00 94.50 99 LEU A C 1
ATOM 811 O O . LEU A 1 99 ? -3.087 -5.874 -3.289 1.00 94.50 99 LEU A O 1
ATOM 815 N N . PHE A 1 100 ? -1.907 -4.426 -2.043 1.00 95.81 100 PHE A N 1
ATOM 816 C CA . PHE A 1 100 ? -1.568 -5.320 -0.942 1.00 95.81 100 PHE A CA 1
ATOM 817 C C . PHE A 1 100 ? -2.342 -4.895 0.305 1.00 95.81 100 PHE A C 1
ATOM 819 O O . PHE A 1 100 ? -2.206 -3.766 0.780 1.00 95.81 100 PHE A O 1
ATOM 826 N N . LEU A 1 101 ? -3.190 -5.778 0.817 1.00 97.56 101 LEU A N 1
ATOM 827 C CA . LEU A 1 101 ? -4.099 -5.518 1.928 1.00 97.56 101 LEU A CA 1
ATOM 828 C C . LEU A 1 101 ? -3.444 -5.865 3.261 1.00 97.56 101 LEU A C 1
ATOM 830 O O . LEU A 1 101 ? -2.784 -6.898 3.380 1.00 97.56 101 LEU A O 1
ATOM 834 N N . ASN A 1 102 ? -3.663 -5.022 4.269 1.00 97.19 102 ASN A N 1
ATOM 835 C CA . ASN A 1 102 ? -3.228 -5.301 5.630 1.00 97.19 102 ASN A CA 1
ATOM 836 C C . ASN A 1 102 ? -4.286 -6.152 6.359 1.00 97.19 102 ASN A C 1
ATOM 838 O O . ASN A 1 102 ? -5.339 -5.617 6.718 1.00 97.19 102 ASN A O 1
ATOM 842 N N . PRO A 1 103 ? -4.024 -7.444 6.637 1.00 95.25 103 PRO A N 1
ATOM 843 C CA . PRO A 1 103 ? -4.980 -8.313 7.330 1.00 95.25 103 PRO A CA 1
ATOM 844 C C . PRO A 1 103 ? -5.199 -7.916 8.799 1.00 95.25 103 PRO A C 1
ATOM 846 O O . PRO A 1 103 ? -6.142 -8.383 9.435 1.00 95.25 103 PRO A O 1
ATOM 849 N N . HIS A 1 104 ? -4.334 -7.058 9.344 1.00 95.75 104 HIS A N 1
ATOM 850 C CA . HIS A 1 104 ? -4.353 -6.608 10.732 1.00 95.75 104 HIS A CA 1
ATOM 851 C C . HIS A 1 104 ? -4.740 -5.129 10.876 1.00 95.75 104 HIS A C 1
ATOM 853 O O . HIS A 1 104 ? -4.550 -4.540 11.943 1.00 95.75 104 HIS A O 1
ATOM 859 N N . ALA A 1 105 ? -5.294 -4.518 9.824 1.00 96.69 105 ALA A N 1
ATOM 860 C CA . ALA A 1 105 ? -5.836 -3.168 9.908 1.00 96.69 105 ALA A CA 1
ATOM 861 C C . ALA A 1 105 ? -7.023 -3.094 10.885 1.00 96.69 105 ALA A C 1
ATOM 863 O O . ALA A 1 105 ? -7.816 -4.031 11.014 1.00 96.69 105 ALA A O 1
ATOM 864 N N . LEU A 1 106 ? -7.176 -1.953 11.562 1.00 96.94 106 LEU A N 1
ATOM 865 C CA . LEU A 1 106 ? -8.378 -1.672 12.345 1.00 96.94 106 LEU A CA 1
ATOM 866 C C . LEU A 1 106 ? -9.597 -1.657 11.419 1.00 96.94 106 LEU A C 1
ATOM 868 O O . LEU A 1 106 ? -9.522 -1.189 10.287 1.00 96.94 106 LEU A O 1
ATOM 872 N N . ARG A 1 107 ? -10.765 -2.086 11.911 1.00 96.00 107 ARG A N 1
ATOM 873 C CA . ARG A 1 107 ? -12.000 -2.080 11.100 1.00 96.00 107 ARG A CA 1
ATOM 874 C C . ARG A 1 107 ? -12.331 -0.709 10.507 1.00 96.00 107 ARG A C 1
ATOM 876 O O . ARG A 1 107 ? -12.879 -0.645 9.417 1.00 96.00 107 ARG A O 1
ATOM 883 N N . SER A 1 108 ? -12.010 0.365 11.226 1.00 96.69 108 SER A N 1
ATOM 884 C CA . SER A 1 108 ? -12.202 1.749 10.783 1.00 96.69 108 SER A CA 1
ATOM 885 C C . SER A 1 108 ? -11.213 2.193 9.703 1.00 96.69 108 SER A C 1
ATOM 887 O O . SER A 1 108 ? -11.503 3.142 8.984 1.00 96.69 108 SER A O 1
ATOM 889 N N . THR A 1 109 ? -10.063 1.526 9.586 1.00 97.06 109 THR A N 1
ATOM 890 C CA . THR A 1 109 ? -8.976 1.894 8.667 1.00 97.06 109 THR A CA 1
ATOM 891 C C . THR A 1 109 ? -8.799 0.927 7.499 1.00 97.06 109 THR A C 1
ATOM 893 O O . THR A 1 109 ? -8.058 1.231 6.559 1.00 97.06 109 THR A O 1
ATOM 896 N N . MET A 1 110 ? -9.496 -0.212 7.531 1.00 96.38 110 MET A N 1
ATOM 897 C CA . MET A 1 110 ? -9.620 -1.142 6.412 1.00 96.38 110 MET A CA 1
ATOM 898 C C . MET A 1 110 ? -10.156 -0.436 5.166 1.00 96.38 110 MET A C 1
ATOM 900 O O . MET A 1 110 ? -11.027 0.430 5.239 1.00 96.38 110 MET A O 1
ATOM 904 N N . LEU A 1 111 ? -9.645 -0.841 4.004 1.00 97.19 111 LEU A N 1
ATOM 905 C CA . LEU A 1 111 ? -10.150 -0.343 2.729 1.00 97.19 111 LEU A CA 1
ATOM 906 C C . LEU A 1 111 ? -11.582 -0.847 2.498 1.00 97.19 111 LEU A C 1
ATOM 908 O O . LEU A 1 111 ? -11.861 -2.005 2.825 1.00 97.19 111 LEU A O 1
ATOM 912 N N . PRO A 1 112 ? -12.476 -0.026 1.922 1.00 96.31 112 PRO A N 1
ATOM 913 C CA . PRO A 1 112 ? -13.811 -0.486 1.587 1.00 96.31 112 PRO A CA 1
ATOM 914 C C . PRO A 1 112 ? -13.778 -1.516 0.447 1.00 96.31 112 PRO A C 1
ATOM 916 O O . PRO A 1 112 ? -12.806 -1.619 -0.311 1.00 96.31 112 PRO A O 1
ATOM 919 N N . ASP A 1 113 ? -14.829 -2.332 0.366 1.00 95.06 113 ASP A N 1
ATOM 920 C CA . ASP A 1 113 ? -14.850 -3.514 -0.503 1.00 95.06 113 ASP A CA 1
ATOM 921 C C . ASP A 1 113 ? -14.777 -3.169 -1.994 1.00 95.06 113 ASP A C 1
ATOM 923 O O . ASP A 1 113 ? -14.196 -3.927 -2.764 1.00 95.06 113 ASP A O 1
ATOM 927 N N . ASP A 1 114 ? -15.293 -2.015 -2.410 1.00 95.25 114 ASP A N 1
ATOM 928 C CA . ASP A 1 114 ? -15.188 -1.522 -3.786 1.00 95.25 114 ASP A CA 1
ATOM 929 C C . ASP A 1 114 ? -13.727 -1.322 -4.220 1.00 95.25 114 ASP A C 1
ATOM 931 O O . ASP A 1 114 ? -13.342 -1.750 -5.307 1.00 95.25 114 ASP A O 1
ATOM 935 N N . ILE A 1 115 ? -12.886 -0.764 -3.347 1.00 93.75 115 ILE A N 1
ATOM 936 C CA . ILE A 1 115 ? -11.447 -0.605 -3.585 1.00 93.75 115 ILE A CA 1
ATOM 937 C C . ILE A 1 115 ? -10.743 -1.962 -3.558 1.00 93.75 115 ILE A C 1
ATOM 939 O O . ILE A 1 115 ? -9.942 -2.266 -4.445 1.00 93.75 115 ILE A O 1
ATOM 943 N N . ARG A 1 116 ? -11.047 -2.805 -2.562 1.00 94.38 116 ARG A N 1
ATOM 944 C CA . ARG A 1 116 ? -10.430 -4.137 -2.432 1.00 94.38 116 ARG A CA 1
ATOM 945 C C . ARG A 1 116 ? -10.720 -5.005 -3.654 1.00 94.38 116 ARG A C 1
ATOM 947 O O . ARG A 1 116 ? -9.805 -5.618 -4.194 1.00 94.38 116 ARG A O 1
ATOM 954 N N . LEU A 1 117 ? -11.971 -5.037 -4.105 1.00 92.12 117 LEU A N 1
ATOM 955 C CA . LEU A 1 117 ? -12.402 -5.839 -5.248 1.00 92.12 117 LEU A CA 1
ATOM 956 C C . LEU A 1 117 ? -11.976 -5.207 -6.576 1.00 92.12 117 LEU A C 1
ATOM 958 O O . LEU A 1 117 ? -11.504 -5.921 -7.458 1.00 92.12 117 LEU A O 1
ATOM 962 N N . GLY A 1 118 ? -12.090 -3.882 -6.709 1.00 90.69 118 GLY A N 1
ATOM 963 C CA . GLY A 1 118 ? -11.758 -3.154 -7.936 1.00 90.69 118 GLY A CA 1
ATOM 964 C C . GLY A 1 118 ? -10.284 -3.250 -8.331 1.00 90.69 118 GLY A C 1
ATOM 965 O O . GLY A 1 118 ? -9.972 -3.269 -9.520 1.00 90.69 118 GLY A O 1
ATOM 966 N N . PHE A 1 119 ? -9.389 -3.377 -7.346 1.00 88.94 119 PHE A N 1
ATOM 967 C CA . PHE A 1 119 ? -7.945 -3.522 -7.561 1.00 88.94 119 PHE A CA 1
ATOM 968 C C . PHE A 1 119 ? -7.404 -4.920 -7.242 1.00 88.94 119 PHE A C 1
ATOM 970 O O . PHE A 1 119 ? -6.191 -5.083 -7.122 1.00 88.94 119 PHE A O 1
ATOM 977 N N . HIS A 1 120 ? -8.279 -5.925 -7.104 1.00 91.75 120 HIS A N 1
ATOM 978 C CA . HIS A 1 120 ? -7.891 -7.312 -6.818 1.00 91.75 120 HIS A CA 1
ATOM 979 C C . HIS A 1 120 ? -6.917 -7.427 -5.626 1.00 91.75 120 HIS A C 1
ATOM 981 O O . HIS A 1 120 ? -5.859 -8.049 -5.725 1.00 91.75 120 HIS A O 1
ATOM 987 N N . GLY A 1 121 ? -7.258 -6.774 -4.511 1.00 91.00 121 GLY A N 1
ATOM 988 C CA . GLY A 1 121 ? -6.405 -6.655 -3.332 1.00 91.00 121 GLY A CA 1
ATOM 989 C C . GLY A 1 121 ? -5.956 -8.005 -2.769 1.00 91.00 121 GLY A C 1
ATOM 990 O O . GLY A 1 121 ? -6.769 -8.902 -2.554 1.00 91.00 121 GLY A O 1
ATOM 991 N N . GLN A 1 122 ? -4.658 -8.125 -2.497 1.00 92.00 122 GLN A N 1
ATOM 992 C CA . GLN A 1 122 ? -4.010 -9.365 -2.069 1.00 92.00 122 GLN A CA 1
ATOM 993 C C . GLN A 1 122 ? -3.697 -9.334 -0.572 1.00 92.00 122 GLN A C 1
ATOM 995 O O . GLN A 1 122 ? -3.047 -8.407 -0.101 1.00 92.00 122 GLN A O 1
ATOM 1000 N N . GLU A 1 123 ? -4.112 -10.354 0.179 1.00 83.88 123 GLU A N 1
ATOM 1001 C CA . GLU A 1 123 ? -3.801 -10.486 1.617 1.00 83.88 123 GLU A CA 1
ATOM 1002 C C . GLU A 1 123 ? -2.553 -11.349 1.876 1.00 83.88 123 GLU A C 1
ATOM 1004 O O . GLU A 1 123 ? -1.964 -11.272 2.951 1.00 83.88 123 GLU A O 1
ATOM 1009 N N . ASN A 1 124 ? -2.136 -12.160 0.895 1.00 70.88 124 ASN A N 1
ATOM 1010 C CA . ASN A 1 124 ? -0.927 -12.980 0.962 1.00 70.88 124 ASN A CA 1
ATOM 1011 C C . ASN A 1 124 ? -0.368 -13.273 -0.453 1.00 70.88 124 ASN A C 1
ATOM 1013 O O . ASN A 1 124 ? -0.837 -14.202 -1.120 1.00 70.88 124 ASN A O 1
ATOM 1017 N N . PRO A 1 125 ? 0.647 -12.523 -0.922 1.00 65.12 125 PRO A N 1
ATOM 1018 C CA . PRO A 1 125 ? 1.157 -12.636 -2.292 1.00 65.12 125 PRO A CA 1
ATOM 1019 C C . PRO A 1 125 ? 1.771 -14.002 -2.637 1.00 65.12 125 PRO A C 1
ATOM 1021 O O . PRO A 1 125 ? 1.762 -14.392 -3.806 1.00 65.12 125 PRO A O 1
ATOM 1024 N N . SER A 1 126 ? 2.308 -14.751 -1.663 1.00 59.62 126 SER A N 1
ATOM 1025 C CA . SER A 1 126 ? 2.903 -16.074 -1.914 1.00 59.62 126 SER A CA 1
ATOM 1026 C C . SER A 1 126 ? 1.879 -17.192 -2.066 1.00 59.62 126 SER A C 1
ATOM 1028 O O . SER A 1 126 ? 2.152 -18.148 -2.795 1.00 59.62 126 SER A O 1
ATOM 1030 N N . ALA A 1 127 ? 0.697 -17.068 -1.458 1.00 51.28 127 ALA A N 1
ATOM 1031 C CA . ALA A 1 127 ? -0.392 -18.028 -1.640 1.00 51.28 127 ALA A CA 1
ATOM 1032 C C . ALA A 1 127 ? -0.974 -17.975 -3.069 1.00 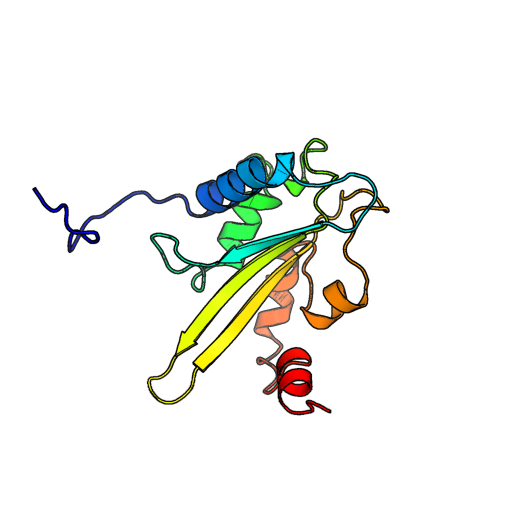51.28 127 ALA A C 1
ATOM 1034 O O . ALA A 1 127 ? -1.302 -19.015 -3.645 1.00 51.28 127 ALA A O 1
ATOM 1035 N N . ASP A 1 128 ? -1.008 -16.786 -3.680 1.00 47.50 128 ASP A N 1
ATOM 1036 C CA . ASP A 1 128 ? -1.542 -16.565 -5.031 1.00 47.50 128 ASP A CA 1
ATOM 1037 C C . ASP A 1 128 ? -0.588 -16.961 -6.171 1.00 47.50 128 ASP A C 1
ATOM 1039 O O . ASP A 1 128 ? -1.025 -17.126 -7.312 1.00 47.50 128 ASP A O 1
ATOM 1043 N N . ARG A 1 129 ? 0.701 -17.220 -5.892 1.00 45.38 129 ARG A N 1
ATOM 1044 C CA . ARG A 1 129 ? 1.668 -17.690 -6.911 1.00 45.38 129 ARG A CA 1
ATOM 1045 C C . ARG A 1 129 ? 1.239 -18.999 -7.589 1.00 45.38 129 ARG A C 1
ATOM 1047 O O . ARG A 1 129 ? 1.644 -19.262 -8.722 1.00 45.38 129 ARG A O 1
ATOM 1054 N N . ASN A 1 130 ? 0.408 -19.805 -6.924 1.00 36.94 130 ASN A N 1
ATOM 1055 C CA . ASN A 1 130 ? -0.145 -21.038 -7.485 1.00 36.94 130 ASN A CA 1
ATOM 1056 C C . ASN A 1 130 ? -1.395 -20.814 -8.358 1.00 36.94 130 ASN A C 1
ATOM 1058 O O . ASN A 1 130 ? -1.718 -21.695 -9.152 1.00 36.94 130 ASN A O 1
ATOM 1062 N N . SER A 1 131 ? -2.074 -19.662 -8.270 1.00 39.88 131 SER A N 1
ATOM 1063 C CA . SER A 1 131 ? -3.267 -19.360 -9.081 1.00 39.88 131 SER A CA 1
ATOM 1064 C C . SER A 1 131 ? -2.910 -18.652 -10.396 1.00 39.88 131 SER A C 1
ATOM 1066 O O . SER A 1 131 ? -3.476 -18.956 -11.448 1.00 39.88 131 SER A O 1
ATOM 1068 N N . THR A 1 132 ? -1.892 -17.784 -10.390 1.00 39.50 132 THR A N 1
ATOM 1069 C CA . THR A 1 132 ? -1.534 -16.953 -11.558 1.00 39.50 132 THR A CA 1
ATOM 1070 C C . THR A 1 132 ? -0.790 -17.720 -12.658 1.00 39.50 132 THR A C 1
ATOM 1072 O O . THR A 1 132 ? -0.740 -17.277 -13.799 1.00 39.50 132 THR A O 1
ATOM 1075 N N . ARG A 1 133 ? -0.247 -18.912 -12.368 1.00 35.84 133 ARG A N 1
ATOM 1076 C CA . ARG A 1 133 ? 0.293 -19.807 -13.411 1.00 35.84 133 ARG A CA 1
ATOM 1077 C C . ARG A 1 133 ? -0.794 -20.489 -14.252 1.00 35.84 133 ARG A C 1
ATOM 1079 O O . ARG A 1 133 ? -0.475 -20.985 -15.328 1.00 35.84 133 ARG A O 1
ATOM 1086 N N . ALA A 1 134 ? -2.042 -20.525 -13.777 1.00 34.78 134 ALA A N 1
ATOM 1087 C CA . ALA A 1 134 ? -3.157 -21.190 -14.456 1.00 34.78 134 ALA A CA 1
ATOM 1088 C C . ALA A 1 134 ? -4.117 -20.217 -15.162 1.00 34.78 134 ALA A C 1
ATOM 1090 O O . ALA A 1 134 ? -4.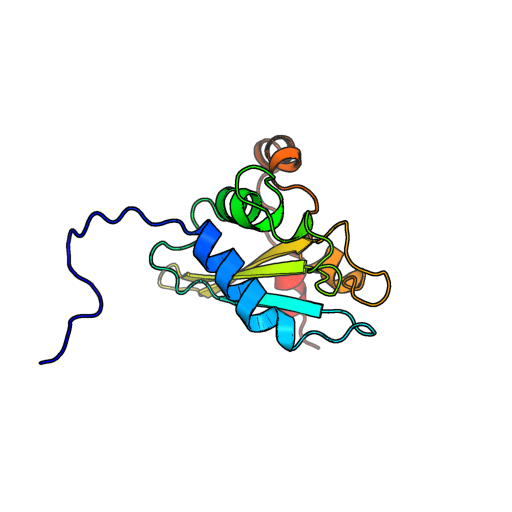781 -20.606 -16.121 1.00 34.78 134 ALA A O 1
ATOM 1091 N N . ALA A 1 135 ? -4.184 -18.960 -14.724 1.00 41.56 135 ALA A N 1
ATOM 1092 C CA . ALA A 1 135 ? -5.055 -17.955 -15.316 1.00 41.56 135 ALA A CA 1
ATOM 1093 C C . ALA A 1 135 ? -4.226 -16.989 -16.168 1.00 41.56 135 ALA A C 1
ATOM 1095 O O . ALA A 1 135 ? -3.505 -16.144 -15.641 1.00 41.56 135 ALA A O 1
ATOM 1096 N N . GLY A 1 136 ? -4.327 -17.115 -17.494 1.00 41.44 136 GLY A N 1
ATOM 1097 C CA . GLY A 1 136 ? -3.890 -16.050 -18.392 1.00 41.44 136 GLY A CA 1
ATOM 1098 C C . GLY A 1 136 ? -4.516 -14.723 -17.957 1.00 41.44 136 GLY A C 1
ATOM 1099 O O . GLY A 1 136 ? -5.671 -14.698 -17.528 1.00 41.44 136 GLY A O 1
ATOM 1100 N N . TYR A 1 137 ? -3.740 -13.640 -18.019 1.00 45.00 137 TYR A N 1
ATOM 1101 C CA . TYR A 1 137 ? -4.221 -12.309 -17.662 1.00 45.00 137 TYR A CA 1
ATOM 1102 C C . TYR A 1 137 ? -5.526 -12.011 -18.421 1.00 45.00 137 TYR A C 1
ATOM 1104 O O . TYR A 1 137 ? -5.555 -12.178 -19.645 1.00 45.00 137 TYR A O 1
ATOM 1112 N N . PRO A 1 138 ? -6.616 -11.615 -17.738 1.00 50.53 138 PRO A N 1
ATOM 1113 C CA . PRO A 1 138 ? -7.821 -11.194 -18.432 1.00 50.53 138 PRO A CA 1
ATOM 1114 C C . PRO A 1 138 ? -7.485 -9.991 -19.318 1.00 50.53 138 PRO A C 1
ATOM 1116 O O . PRO A 1 138 ? -6.777 -9.080 -18.897 1.00 50.53 138 PRO A O 1
AT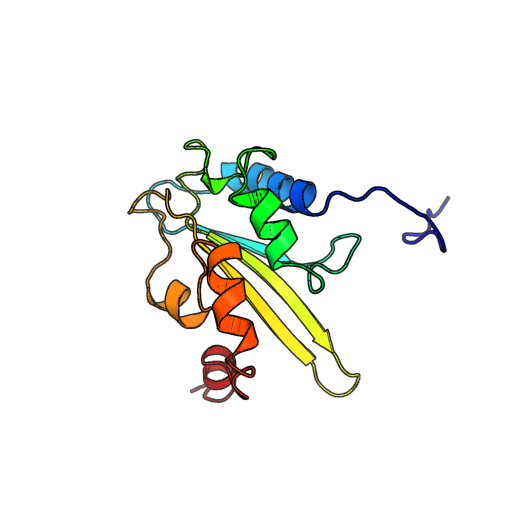OM 1119 N N . ALA A 1 139 ? -7.990 -10.010 -20.552 1.00 55.81 139 ALA A N 1
ATOM 1120 C CA . ALA A 1 139 ? -7.682 -9.012 -21.578 1.00 55.81 139 ALA A CA 1
ATOM 1121 C C . ALA A 1 139 ? -8.143 -7.583 -21.226 1.00 55.81 139 ALA A C 1
ATOM 1123 O O . ALA A 1 139 ? -7.731 -6.638 -21.890 1.00 55.81 139 ALA A O 1
ATOM 1124 N N . GLU A 1 140 ? -9.000 -7.426 -20.212 1.00 46.97 140 GLU A N 1
ATOM 1125 C CA . GLU A 1 140 ? -9.455 -6.128 -19.720 1.00 46.97 140 GLU A CA 1
ATOM 1126 C C . GLU A 1 140 ? -9.795 -6.218 -18.223 1.00 46.97 140 GLU A C 1
ATOM 1128 O O . GLU A 1 140 ? -10.592 -7.070 -17.811 1.00 46.97 140 GLU A O 1
ATOM 1133 N N . THR A 1 141 ? -9.204 -5.354 -17.397 1.00 67.19 141 THR A N 1
ATOM 1134 C CA . THR A 1 141 ? -9.529 -5.262 -15.967 1.00 67.19 141 THR A CA 1
ATOM 1135 C C . THR A 1 141 ? -10.784 -4.408 -15.734 1.00 67.19 141 THR A C 1
ATOM 1137 O O . THR A 1 141 ? -11.114 -3.541 -16.547 1.00 67.19 141 THR A O 1
ATOM 1140 N N . PRO A 1 142 ? -11.503 -4.588 -14.610 1.00 58.78 142 PRO A N 1
ATOM 1141 C CA . PRO A 1 142 ? -12.637 -3.732 -14.248 1.00 58.78 142 PRO A CA 1
ATOM 1142 C C . PRO A 1 142 ? -12.284 -2.236 -14.195 1.00 58.78 142 PRO A C 1
ATOM 1144 O O . PRO A 1 142 ? -13.104 -1.395 -14.552 1.00 58.78 142 PRO A O 1
ATOM 1147 N N . PHE A 1 143 ? -11.044 -1.907 -13.820 1.00 51.09 143 PHE A N 1
ATOM 1148 C CA . PHE A 1 143 ? -10.520 -0.541 -13.846 1.00 51.09 143 PHE A CA 1
ATOM 1149 C C . PHE A 1 143 ? -10.365 -0.002 -15.279 1.00 51.09 143 PHE A C 1
ATOM 1151 O O . PHE A 1 143 ? -10.760 1.128 -15.563 1.00 51.09 143 PHE A O 1
ATOM 1158 N N . GLN A 1 144 ? -9.869 -0.827 -16.209 1.00 59.97 144 GLN A N 1
ATOM 1159 C CA . GLN A 1 144 ? -9.792 -0.479 -17.634 1.00 59.97 144 GLN A CA 1
ATOM 1160 C C . GLN A 1 144 ? -11.187 -0.283 -18.248 1.00 59.97 144 GLN A C 1
ATOM 1162 O O . GLN A 1 144 ? -11.401 0.663 -19.006 1.00 59.97 144 GLN A O 1
ATOM 1167 N N . ARG A 1 145 ? -12.162 -1.108 -17.845 1.00 63.62 145 ARG A N 1
ATOM 1168 C CA . ARG A 1 145 ? -13.567 -0.947 -18.239 1.00 63.62 145 ARG A CA 1
ATOM 1169 C C . ARG A 1 145 ? -14.159 0.371 -17.732 1.00 63.62 145 ARG A C 1
ATOM 1171 O O . ARG A 1 145 ? -14.794 1.082 -18.504 1.00 63.62 145 ARG A O 1
ATOM 1178 N N . TRP A 1 146 ? -13.915 0.716 -16.468 1.00 68.06 146 TRP A N 1
ATOM 1179 C CA . TRP A 1 146 ? -14.398 1.960 -15.862 1.00 68.06 146 TRP A CA 1
ATOM 1180 C C . TRP A 1 146 ? -13.836 3.213 -16.551 1.00 68.06 146 TRP A C 1
ATOM 1182 O O . TRP A 1 146 ? -14.576 4.162 -16.792 1.00 68.06 146 TRP A O 1
ATOM 1192 N 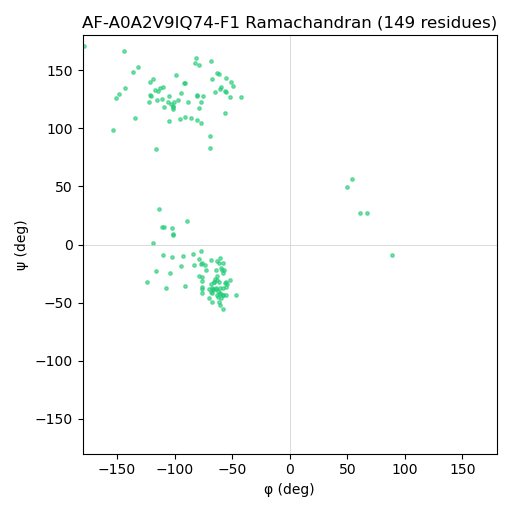N . LEU A 1 147 ? -12.556 3.203 -16.940 1.00 63.44 147 LEU A N 1
ATOM 1193 C CA . LEU A 1 147 ? -11.943 4.307 -17.692 1.00 63.44 147 LEU A CA 1
ATOM 1194 C C . LEU A 1 147 ? -12.535 4.479 -19.100 1.00 63.44 147 LEU A C 1
ATOM 1196 O O . LEU A 1 147 ? -12.607 5.600 -19.601 1.00 63.44 147 LEU A O 1
ATOM 1200 N N . ARG A 1 148 ? -12.954 3.384 -19.744 1.00 72.81 148 ARG A N 1
ATOM 1201 C CA . ARG A 1 148 ? -13.588 3.406 -21.071 1.00 72.81 148 ARG A CA 1
ATOM 1202 C C . ARG A 1 148 ? -15.045 3.864 -21.013 1.00 72.81 148 ARG A C 1
ATOM 1204 O O . ARG A 1 148 ? -15.500 4.553 -21.918 1.00 72.81 148 ARG A O 1
ATOM 1211 N N . GLU A 1 149 ? -15.770 3.452 -19.980 1.00 74.69 149 GLU A N 1
ATOM 1212 C CA . GLU A 1 149 ? -17.207 3.699 -19.801 1.00 74.69 149 GLU A CA 1
ATOM 1213 C C . GLU A 1 149 ? -17.504 5.009 -19.059 1.00 74.69 149 GLU A C 1
ATOM 1215 O O . GLU A 1 149 ? -18.597 5.156 -18.518 1.00 74.69 149 GLU A O 1
ATOM 1220 N N . GLY A 1 150 ? -16.548 5.950 -19.025 1.00 60.75 150 GLY A N 1
ATOM 1221 C CA . GLY A 1 150 ? -16.774 7.293 -18.488 1.00 60.75 150 GLY A CA 1
ATOM 1222 C C . GLY A 1 150 ? -18.134 7.832 -18.941 1.00 60.75 150 GLY A C 1
ATOM 1223 O O . GLY A 1 150 ? -18.437 7.756 -20.130 1.00 60.75 150 GLY A O 1
ATOM 1224 N N . VAL A 1 151 ? -18.940 8.276 -17.967 1.00 52.81 151 VAL A N 1
ATOM 1225 C CA . VAL A 1 151 ? -20.345 8.708 -18.125 1.00 52.81 151 VAL A CA 1
ATOM 1226 C C . VAL A 1 151 ? -20.586 9.485 -19.416 1.00 52.81 151 VAL A C 1
ATOM 1228 O O . VAL A 1 151 ? -19.852 10.476 -19.639 1.00 52.81 151 VAL A O 1
#